Protein AF-U9USQ7-F1 (afdb_monomer_lite)

Organism: Rhizophagus irregularis (strain DAOM 181602 / DAOM 197198 / MUCL 43194) (NCBI:txid747089)

Structure (mmCIF, N/CA/C/O backbone):
data_AF-U9USQ7-F1
#
_entry.id   AF-U9USQ7-F1
#
loop_
_atom_site.group_PDB
_atom_site.id
_atom_site.type_symbol
_atom_site.label_atom_id
_atom_site.label_alt_id
_atom_site.label_comp_id
_atom_site.label_asym_id
_atom_site.label_entity_id
_atom_site.label_seq_id
_atom_site.pdbx_PDB_ins_code
_atom_site.Cartn_x
_atom_site.Cartn_y
_atom_site.Cartn_z
_atom_site.occupancy
_atom_site.B_iso_or_equiv
_atom_site.auth_seq_id
_atom_site.auth_comp_id
_atom_site.auth_asym_id
_atom_site.auth_atom_id
_atom_site.pdbx_PDB_model_num
ATOM 1 N N . MET A 1 1 ? -4.988 -20.020 -45.593 1.00 38.03 1 MET A N 1
ATOM 2 C CA . MET A 1 1 ? -3.741 -19.893 -44.819 1.00 38.03 1 MET A CA 1
ATOM 3 C C . MET A 1 1 ? -4.113 -19.041 -43.625 1.00 38.03 1 MET A C 1
ATOM 5 O O . MET A 1 1 ? -4.490 -17.898 -43.823 1.00 38.03 1 MET A O 1
ATOM 9 N N . PHE A 1 2 ? -4.270 -19.670 -42.462 1.00 40.41 2 PHE A N 1
ATOM 10 C CA . PHE A 1 2 ? -4.695 -18.987 -41.243 1.00 40.41 2 PHE A CA 1
ATOM 11 C C . PHE A 1 2 ? -3.454 -18.355 -40.627 1.00 40.41 2 PHE A C 1
ATOM 13 O O . PHE A 1 2 ? -2.561 -19.087 -40.206 1.00 40.41 2 PHE A O 1
ATOM 20 N N . ASP A 1 3 ? -3.396 -17.029 -40.599 1.00 46.75 3 ASP A N 1
ATOM 21 C CA . ASP A 1 3 ? -2.376 -16.321 -39.836 1.00 46.75 3 ASP A CA 1
ATOM 22 C C . ASP A 1 3 ? -2.733 -16.470 -38.356 1.00 46.75 3 ASP A C 1
ATOM 24 O O . ASP A 1 3 ? -3.611 -15.795 -37.815 1.00 46.75 3 ASP A O 1
ATOM 28 N N . SER A 1 4 ? -2.110 -17.463 -37.723 1.00 52.28 4 SER A N 1
ATOM 29 C CA . SER A 1 4 ? -2.214 -17.699 -36.295 1.00 52.28 4 SER A CA 1
ATOM 30 C C . SER A 1 4 ? -1.553 -16.544 -35.552 1.00 52.28 4 SER A C 1
ATOM 32 O O . SER A 1 4 ? -0.343 -16.347 -35.646 1.00 52.28 4 SER A O 1
ATOM 34 N N . TYR A 1 5 ? -2.377 -15.804 -34.818 1.00 51.91 5 TYR A N 1
ATOM 35 C CA . TYR A 1 5 ? -2.068 -15.125 -33.565 1.00 51.91 5 TYR A CA 1
ATOM 36 C C . TYR A 1 5 ? -0.650 -15.371 -33.023 1.00 51.91 5 TYR A C 1
ATOM 38 O O . TYR A 1 5 ? -0.403 -16.367 -32.351 1.00 51.91 5 TYR A O 1
ATOM 46 N N . ASN A 1 6 ? 0.236 -14.396 -33.214 1.00 50.78 6 ASN A N 1
ATOM 47 C CA . ASN A 1 6 ? 1.310 -14.135 -32.262 1.00 50.78 6 ASN A CA 1
ATOM 48 C C . ASN A 1 6 ? 0.847 -12.983 -31.367 1.00 50.78 6 ASN A C 1
ATOM 50 O O . ASN A 1 6 ? 1.257 -11.838 -31.533 1.00 50.78 6 ASN A O 1
ATOM 54 N N . ILE A 1 7 ? -0.071 -13.283 -30.444 1.00 53.72 7 ILE A N 1
ATOM 55 C CA . ILE A 1 7 ? -0.173 -12.486 -29.221 1.00 53.72 7 ILE A CA 1
ATOM 56 C C . ILE A 1 7 ? 0.970 -13.004 -28.357 1.00 53.72 7 ILE A C 1
ATOM 58 O O . ILE A 1 7 ? 0.847 -14.046 -27.717 1.00 53.72 7 ILE A O 1
ATOM 62 N N . GLU A 1 8 ? 2.111 -12.322 -28.397 1.00 51.53 8 GLU A N 1
ATOM 63 C CA . GLU A 1 8 ? 3.096 -12.465 -27.333 1.00 51.53 8 GLU A CA 1
ATOM 64 C C . GLU A 1 8 ? 2.404 -12.026 -26.038 1.00 51.53 8 GLU A C 1
ATOM 66 O O . GLU A 1 8 ? 2.202 -10.836 -25.791 1.00 51.53 8 GLU A O 1
ATOM 71 N N . HIS A 1 9 ? 1.971 -12.993 -25.228 1.00 49.53 9 HIS A N 1
ATOM 72 C CA . HIS A 1 9 ? 1.597 -12.722 -23.851 1.00 49.53 9 HIS A CA 1
ATOM 73 C C . HIS A 1 9 ? 2.846 -12.209 -23.135 1.00 49.53 9 HIS A C 1
ATOM 75 O O . HIS A 1 9 ? 3.754 -12.959 -22.776 1.00 49.53 9 HIS A O 1
ATOM 81 N N . ASN A 1 10 ? 2.908 -10.890 -22.976 1.00 53.28 10 ASN A N 1
ATOM 82 C CA . ASN A 1 10 ? 3.881 -10.213 -22.139 1.00 53.28 10 ASN A CA 1
ATOM 83 C C . ASN A 1 10 ? 3.530 -10.466 -20.660 1.00 53.28 10 ASN A C 1
ATOM 85 O O . ASN A 1 10 ? 3.182 -9.547 -19.927 1.00 53.28 10 ASN A O 1
ATOM 89 N N . ASP A 1 11 ? 3.619 -11.726 -20.224 1.00 54.66 11 ASP A N 1
ATOM 90 C CA . ASP A 1 11 ? 3.314 -12.214 -18.865 1.00 54.66 11 ASP A CA 1
ATOM 91 C C . ASP A 1 11 ? 4.300 -11.698 -17.792 1.00 54.66 11 ASP A C 1
ATOM 93 O O . ASP A 1 11 ? 4.371 -12.223 -16.682 1.00 54.66 11 ASP A O 1
ATOM 97 N N . ARG A 1 12 ? 5.129 -10.696 -18.109 1.00 62.50 12 ARG A N 1
ATOM 98 C CA . ARG A 1 12 ? 6.263 -10.278 -17.270 1.00 62.50 12 ARG A CA 1
ATOM 99 C C . ARG A 1 12 ? 6.031 -9.000 -16.476 1.00 62.50 12 ARG A C 1
ATOM 101 O O . ARG A 1 12 ? 6.856 -8.686 -15.621 1.00 62.50 12 ARG A O 1
ATOM 108 N N . VAL A 1 13 ? 4.951 -8.267 -16.737 1.00 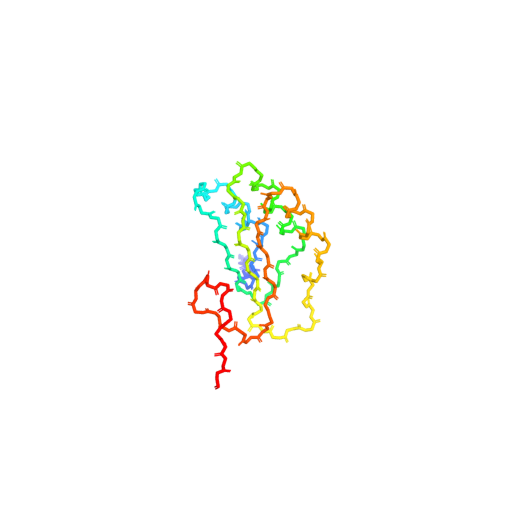73.06 13 VAL A N 1
ATOM 109 C CA . VAL A 1 13 ? 4.683 -6.987 -16.071 1.00 73.06 13 VAL A CA 1
ATOM 110 C C . VAL A 1 13 ? 3.390 -7.092 -15.275 1.00 73.06 13 VAL A C 1
ATOM 112 O O . VAL A 1 13 ? 2.328 -7.347 -15.833 1.00 73.06 13 VAL A O 1
ATOM 115 N N . ILE A 1 14 ? 3.492 -6.905 -13.958 1.00 84.88 14 ILE A N 1
ATOM 116 C CA . ILE A 1 14 ? 2.332 -6.840 -13.067 1.00 84.88 14 ILE A CA 1
ATOM 117 C C . ILE A 1 14 ? 1.523 -5.587 -13.415 1.00 84.88 14 ILE A C 1
ATOM 119 O O . ILE A 1 14 ? 2.058 -4.476 -13.400 1.00 84.88 14 ILE A O 1
ATOM 123 N N . ASP A 1 15 ? 0.230 -5.765 -13.679 1.00 91.62 15 ASP A N 1
ATOM 124 C CA . ASP A 1 15 ? -0.725 -4.661 -13.712 1.00 91.62 15 ASP A CA 1
ATOM 125 C C . ASP A 1 15 ? -1.066 -4.248 -12.273 1.00 91.62 15 ASP A C 1
ATOM 127 O O . ASP A 1 15 ? -1.904 -4.851 -11.594 1.00 91.62 15 ASP A O 1
ATOM 131 N N . TRP A 1 16 ? -0.347 -3.236 -11.788 1.00 91.88 16 TRP A N 1
ATOM 132 C CA . TRP A 1 16 ? -0.506 -2.712 -10.435 1.00 91.88 16 TRP A CA 1
ATOM 133 C C . TRP A 1 16 ? -1.872 -2.072 -10.199 1.00 91.88 16 TRP A C 1
ATOM 135 O O . TRP A 1 16 ? -2.404 -2.208 -9.098 1.00 91.88 16 TRP A O 1
ATOM 145 N N . ASP A 1 17 ? -2.453 -1.416 -11.205 1.00 94.12 17 ASP A N 1
ATOM 146 C CA . ASP A 1 17 ? -3.767 -0.781 -11.072 1.00 94.12 17 ASP A CA 1
ATOM 147 C C . ASP A 1 17 ? -4.828 -1.862 -10.856 1.00 94.12 17 ASP A C 1
ATOM 149 O O . ASP A 1 17 ? -5.596 -1.804 -9.891 1.00 94.12 17 ASP A O 1
ATOM 153 N N . HIS A 1 18 ? -4.799 -2.913 -11.683 1.00 95.38 18 HIS A N 1
ATOM 154 C CA . HIS A 1 18 ? -5.717 -4.037 -11.542 1.00 95.38 18 HIS A CA 1
ATOM 155 C C . HIS A 1 18 ? -5.555 -4.761 -10.198 1.00 95.38 18 HIS A C 1
ATOM 157 O O . HIS A 1 18 ? -6.549 -5.023 -9.513 1.00 95.38 18 HIS A O 1
ATOM 163 N N . LEU A 1 19 ? -4.316 -5.048 -9.781 1.00 94.94 19 LEU A N 1
ATOM 164 C CA . LEU A 1 19 ? -4.043 -5.686 -8.491 1.00 94.94 19 LEU A CA 1
ATOM 165 C C . LEU A 1 19 ? -4.610 -4.861 -7.330 1.00 94.94 19 LEU A C 1
ATOM 167 O O . LEU A 1 19 ? -5.299 -5.400 -6.463 1.00 94.94 19 LEU A O 1
ATOM 171 N N . PHE A 1 20 ? -4.339 -3.557 -7.305 1.00 95.44 20 PHE A N 1
ATOM 172 C CA . PHE A 1 20 ? -4.786 -2.690 -6.222 1.00 95.44 20 PHE A CA 1
ATOM 173 C C . PHE A 1 20 ? -6.299 -2.489 -6.198 1.00 95.44 20 PHE A C 1
ATOM 175 O O . PHE A 1 20 ? -6.882 -2.455 -5.113 1.00 95.44 20 PHE A O 1
ATOM 182 N N . GLU A 1 21 ? -6.956 -2.424 -7.356 1.00 96.31 21 GLU A N 1
ATOM 183 C CA . GLU A 1 21 ? -8.416 -2.422 -7.410 1.00 96.31 21 GLU A CA 1
ATOM 184 C C . GLU A 1 21 ? -9.016 -3.694 -6.812 1.00 96.31 21 GLU A C 1
ATOM 186 O O . GLU A 1 21 ? -9.955 -3.618 -6.013 1.00 96.31 21 GLU A O 1
ATOM 191 N N . VAL A 1 22 ? -8.484 -4.860 -7.188 1.00 96.44 22 VAL A N 1
ATOM 192 C CA . VAL A 1 22 ? -8.950 -6.149 -6.665 1.00 96.44 22 VAL A CA 1
ATOM 193 C C . VAL A 1 22 ? -8.713 -6.219 -5.160 1.00 96.44 22 VAL A C 1
ATOM 195 O O . VAL A 1 22 ? -9.628 -6.570 -4.419 1.00 96.44 22 VAL A O 1
ATOM 198 N N . LEU A 1 23 ? -7.535 -5.816 -4.676 1.00 95.88 23 LEU A N 1
ATOM 199 C CA . LEU A 1 23 ? -7.254 -5.784 -3.242 1.00 95.88 23 LEU A CA 1
ATOM 200 C C . LEU A 1 23 ? -8.222 -4.857 -2.501 1.00 95.88 23 LEU A C 1
ATOM 202 O O . LEU A 1 23 ? -8.803 -5.284 -1.505 1.00 95.88 23 LEU A O 1
ATOM 206 N N . ALA A 1 24 ? -8.456 -3.635 -2.980 1.00 95.06 24 ALA A N 1
ATOM 207 C CA . ALA A 1 24 ? -9.370 -2.701 -2.324 1.00 95.06 24 ALA A CA 1
ATOM 208 C C . ALA A 1 24 ? -10.819 -3.212 -2.274 1.00 95.06 24 ALA A C 1
ATOM 210 O O . ALA A 1 24 ? -11.489 -3.081 -1.248 1.00 95.06 24 ALA A O 1
ATOM 211 N N . LYS A 1 25 ? -11.294 -3.838 -3.358 1.00 95.38 25 LYS A N 1
ATOM 212 C CA . LYS A 1 25 ? -12.674 -4.335 -3.472 1.00 95.38 25 LYS A CA 1
ATOM 213 C C . LYS A 1 25 ? -12.896 -5.649 -2.723 1.00 95.38 25 LYS A C 1
ATOM 215 O O . LYS A 1 25 ? -13.940 -5.829 -2.102 1.00 95.38 25 LYS A O 1
ATOM 220 N N . SER A 1 26 ? -11.940 -6.571 -2.796 1.00 96.06 26 SER A N 1
ATOM 221 C CA . SER A 1 26 ? -12.129 -7.963 -2.371 1.00 96.06 26 SER A CA 1
ATOM 222 C C . SER A 1 26 ? -11.517 -8.288 -1.012 1.00 96.06 26 SER A C 1
ATOM 224 O O . SER A 1 26 ? -11.884 -9.300 -0.416 1.00 96.06 26 SER A O 1
ATOM 226 N N . SER A 1 27 ? -10.611 -7.458 -0.490 1.00 96.00 27 SER A N 1
ATOM 227 C CA . SER A 1 27 ? -10.011 -7.717 0.822 1.00 96.00 27 SER A CA 1
ATOM 228 C C . SER A 1 27 ? -11.017 -7.491 1.951 1.00 96.00 27 SER A C 1
ATOM 230 O O . SER A 1 27 ? -11.760 -6.500 1.914 1.00 96.00 27 SER A O 1
ATOM 232 N N . PRO A 1 28 ? -11.014 -8.334 2.998 1.00 95.19 28 PRO A N 1
ATOM 233 C CA . PRO A 1 28 ? -11.824 -8.097 4.184 1.00 95.19 28 PRO A CA 1
ATOM 234 C C . PRO A 1 28 ? -11.342 -6.843 4.922 1.00 95.19 28 PRO A C 1
ATOM 236 O O . PRO A 1 28 ? -10.162 -6.499 4.871 1.00 95.19 28 PRO A O 1
ATOM 239 N N . ASN A 1 29 ? -12.234 -6.186 5.669 1.00 89.31 29 ASN A N 1
ATOM 240 C CA . ASN A 1 29 ? -11.889 -4.963 6.406 1.00 89.31 29 ASN A CA 1
ATOM 241 C C . ASN A 1 29 ? -10.754 -5.177 7.425 1.00 89.31 29 ASN A C 1
ATOM 243 O O . ASN A 1 29 ? -10.035 -4.235 7.735 1.00 89.31 29 ASN A O 1
ATOM 247 N N . CYS A 1 30 ? -10.575 -6.403 7.929 1.00 92.19 30 CYS A N 1
ATOM 248 C CA . CYS A 1 30 ? -9.510 -6.755 8.868 1.00 92.19 30 CYS A CA 1
ATOM 249 C C . CYS A 1 30 ? -8.134 -6.989 8.217 1.00 92.19 30 CYS A C 1
ATOM 251 O O . CYS A 1 30 ? -7.162 -7.187 8.943 1.00 92.19 30 CYS A O 1
ATOM 253 N N . LEU A 1 31 ? -8.018 -6.978 6.883 1.00 94.81 31 LEU A N 1
ATOM 254 C CA . LEU A 1 31 ? -6.727 -7.071 6.203 1.00 94.81 31 LEU A CA 1
ATOM 255 C C . LEU A 1 31 ? -6.155 -5.669 6.000 1.00 94.81 31 LEU A C 1
ATOM 257 O O . LEU A 1 31 ? -6.509 -5.009 5.039 1.00 94.81 31 LEU A O 1
ATOM 261 N N . PHE A 1 32 ? -5.263 -5.218 6.876 1.00 94.12 32 PHE A N 1
ATOM 262 C CA . PHE A 1 32 ? -4.695 -3.860 6.818 1.00 94.12 32 PHE A CA 1
ATOM 263 C C . PHE A 1 32 ? -3.164 -3.833 6.694 1.00 94.12 32 PHE A C 1
ATOM 265 O O . PHE A 1 32 ? -2.557 -2.768 6.668 1.00 94.12 32 PHE A O 1
ATOM 272 N N . LYS A 1 33 ? -2.521 -5.001 6.613 1.00 93.12 33 LYS A N 1
ATOM 273 C CA . LYS A 1 33 ? -1.064 -5.145 6.533 1.00 93.12 33 LYS A CA 1
ATOM 274 C C . LYS A 1 33 ? -0.668 -5.606 5.139 1.00 93.12 33 LYS A C 1
ATOM 276 O O . LYS A 1 33 ? -1.038 -6.705 4.733 1.00 93.12 33 LYS A O 1
ATOM 281 N N . PHE A 1 34 ? 0.094 -4.781 4.429 1.00 92.06 34 PHE A N 1
ATOM 282 C CA . PHE A 1 34 ? 0.503 -5.049 3.055 1.00 92.06 34 PHE A CA 1
ATOM 283 C C . PHE A 1 34 ? 2.009 -4.908 2.894 1.00 92.06 34 PHE A C 1
ATOM 285 O O . PHE A 1 34 ? 2.612 -3.923 3.320 1.00 92.06 34 PHE A O 1
ATOM 292 N N . LYS A 1 35 ? 2.605 -5.901 2.237 1.00 88.69 35 LYS A N 1
ATOM 293 C CA . LYS A 1 35 ? 4.019 -5.916 1.891 1.00 88.69 35 LYS A CA 1
ATOM 294 C C . LYS A 1 35 ? 4.168 -6.312 0.433 1.00 88.69 35 LYS A C 1
ATOM 296 O O . LYS A 1 35 ? 3.750 -7.402 0.048 1.00 88.69 35 LYS A O 1
ATOM 301 N N . PHE A 1 36 ? 4.753 -5.426 -0.364 1.00 87.50 36 PHE A N 1
ATOM 302 C CA . PHE A 1 36 ? 4.944 -5.648 -1.792 1.00 87.50 36 PHE A CA 1
ATOM 303 C C . PHE A 1 36 ? 6.424 -5.740 -2.126 1.00 87.50 36 PHE A C 1
ATOM 305 O O . PHE A 1 36 ? 7.180 -4.786 -1.940 1.00 87.50 36 PHE A O 1
ATOM 312 N N . TYR A 1 37 ? 6.800 -6.897 -2.660 1.00 84.25 37 TYR A N 1
ATOM 313 C CA . TYR A 1 37 ? 8.083 -7.126 -3.302 1.00 84.25 37 TYR A CA 1
ATOM 314 C C . TYR A 1 37 ? 7.911 -7.023 -4.805 1.00 84.25 37 TYR A C 1
ATOM 316 O O . TYR A 1 37 ? 6.968 -7.597 -5.352 1.00 84.25 37 TYR A O 1
ATOM 324 N N . PHE A 1 38 ? 8.809 -6.314 -5.478 1.00 81.62 38 PHE A N 1
ATOM 325 C CA . PHE A 1 38 ? 8.656 -6.105 -6.909 1.00 81.62 38 PHE A CA 1
ATOM 326 C C . PHE A 1 38 ? 9.973 -5.941 -7.656 1.00 81.62 38 PHE A C 1
ATOM 328 O O . PHE A 1 38 ? 10.955 -5.413 -7.136 1.00 81.62 38 PHE A O 1
ATOM 335 N N . ASN A 1 39 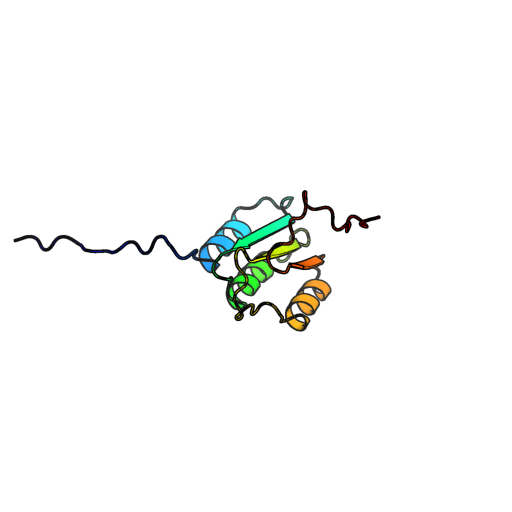? 9.949 -6.383 -8.913 1.00 79.50 39 ASN A N 1
ATOM 336 C CA . ASN A 1 39 ? 10.992 -6.088 -9.892 1.00 79.50 39 ASN A CA 1
ATOM 337 C C . ASN A 1 39 ? 10.767 -4.695 -10.490 1.00 79.50 39 ASN A C 1
ATOM 339 O O . ASN A 1 39 ? 11.664 -3.859 -10.460 1.00 79.50 39 ASN A O 1
ATOM 343 N N . GLU A 1 40 ? 9.545 -4.451 -10.969 1.00 81.00 40 GLU A N 1
ATOM 344 C CA . GLU A 1 40 ? 9.096 -3.170 -11.513 1.00 81.00 40 GLU A CA 1
ATOM 345 C C . GLU A 1 40 ? 8.155 -2.490 -10.520 1.00 81.00 40 GLU A C 1
ATOM 347 O O . GLU A 1 40 ? 7.140 -3.066 -10.117 1.00 8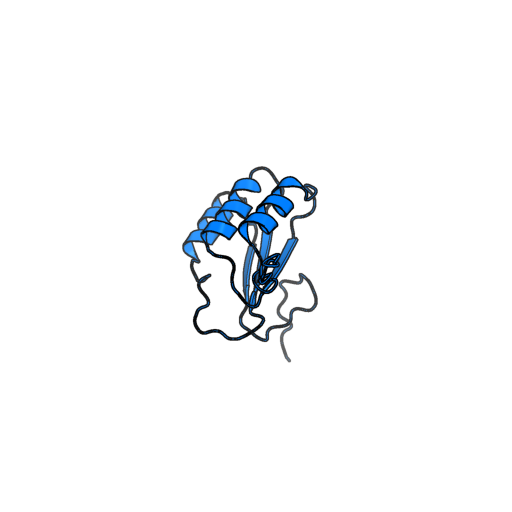1.00 40 GLU A O 1
ATOM 352 N N . SER A 1 41 ? 8.508 -1.268 -10.117 1.00 81.94 41 SER A N 1
ATOM 353 C CA . SER A 1 41 ? 7.755 -0.519 -9.109 1.00 81.94 41 SER A CA 1
ATOM 354 C C . SER A 1 41 ? 6.342 -0.198 -9.584 1.00 81.94 41 SER A C 1
ATOM 356 O O . SER A 1 41 ? 6.172 0.202 -10.741 1.00 81.94 41 SER A O 1
ATOM 358 N N . PRO A 1 42 ? 5.332 -0.250 -8.694 1.00 86.06 42 PRO A N 1
ATOM 359 C CA . PRO A 1 42 ? 4.081 0.441 -8.960 1.00 86.06 42 PRO A CA 1
ATOM 360 C C . PRO A 1 42 ? 4.354 1.922 -9.219 1.00 86.06 42 PRO A C 1
ATOM 362 O O . PRO A 1 42 ? 5.253 2.528 -8.620 1.00 86.06 42 PRO A O 1
ATOM 365 N N . LYS A 1 43 ? 3.553 2.513 -10.106 1.00 86.50 43 LYS A N 1
ATOM 366 C CA . LYS A 1 43 ? 3.534 3.963 -10.291 1.00 86.50 43 LYS A CA 1
ATOM 367 C C . LYS A 1 43 ? 2.888 4.615 -9.070 1.00 86.50 43 LYS A C 1
ATOM 369 O O . LYS A 1 43 ? 2.059 4.011 -8.390 1.00 86.50 43 LYS A O 1
ATOM 374 N N . LEU A 1 44 ? 3.223 5.882 -8.833 1.00 86.06 44 LEU A N 1
ATOM 375 C CA . LEU A 1 44 ? 2.608 6.672 -7.764 1.00 86.06 44 LEU A CA 1
ATOM 376 C C . LEU A 1 44 ? 1.074 6.708 -7.887 1.00 86.06 44 LEU A C 1
ATOM 378 O O . LEU A 1 44 ? 0.377 6.589 -6.883 1.00 86.06 44 LEU A O 1
ATOM 382 N N . ASP A 1 45 ? 0.556 6.825 -9.111 1.00 89.19 45 ASP A N 1
ATOM 383 C CA . ASP A 1 45 ? -0.887 6.866 -9.368 1.00 89.19 45 ASP A CA 1
ATOM 384 C C . ASP A 1 45 ? -1.584 5.540 -9.024 1.00 89.19 45 ASP A C 1
ATOM 386 O O . ASP A 1 45 ? -2.683 5.558 -8.473 1.00 89.19 45 ASP A O 1
ATOM 390 N N . SER A 1 46 ? -0.915 4.402 -9.232 1.00 91.12 46 SER A N 1
ATOM 391 C CA . SER A 1 46 ? -1.414 3.083 -8.823 1.00 91.12 46 SER A CA 1
ATOM 392 C C . SER A 1 46 ? -1.555 2.990 -7.302 1.00 91.12 46 SER A C 1
ATOM 394 O O . SER A 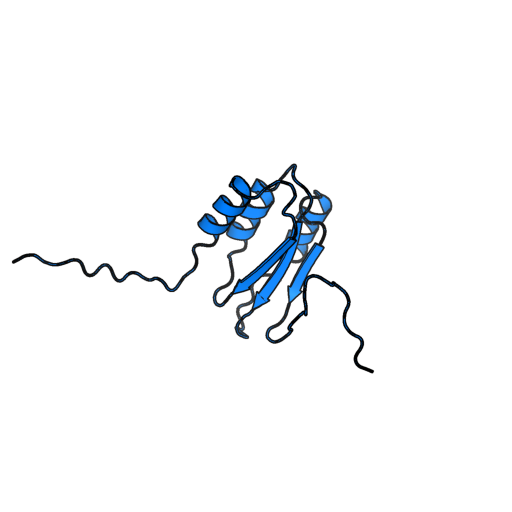1 46 ? -2.570 2.527 -6.784 1.00 91.12 46 SER A O 1
ATOM 396 N N . ILE A 1 47 ? -0.563 3.492 -6.558 1.00 91.06 47 ILE A N 1
ATOM 397 C CA . ILE A 1 47 ? -0.632 3.537 -5.089 1.00 91.06 47 ILE A CA 1
ATOM 398 C C . ILE A 1 47 ? -1.734 4.500 -4.631 1.00 91.06 47 ILE A C 1
ATOM 400 O O . ILE A 1 47 ? -2.476 4.172 -3.709 1.00 91.06 47 ILE A O 1
ATOM 404 N N . LYS A 1 48 ? -1.899 5.659 -5.284 1.00 92.06 48 LYS A N 1
ATOM 405 C CA . LYS A 1 48 ? -3.033 6.563 -5.017 1.00 92.06 48 LYS A CA 1
ATOM 406 C C . LYS A 1 48 ? -4.366 5.858 -5.161 1.00 92.06 48 LYS A C 1
ATOM 408 O O . LYS A 1 48 ? -5.182 5.930 -4.248 1.00 92.06 48 LYS A O 1
ATOM 413 N N . LEU A 1 49 ? -4.559 5.165 -6.281 1.00 93.94 49 LEU A N 1
ATOM 414 C CA . LEU A 1 49 ? -5.777 4.419 -6.560 1.00 93.94 49 LEU A CA 1
ATOM 415 C C . LEU A 1 49 ? -6.068 3.417 -5.439 1.00 93.94 49 LEU A C 1
ATOM 417 O O . LEU A 1 49 ? -7.203 3.328 -4.972 1.00 93.94 49 LEU A O 1
ATOM 421 N N . PHE A 1 50 ? -5.042 2.707 -4.965 1.00 95.25 50 PHE A N 1
ATOM 422 C CA . PHE A 1 50 ? -5.177 1.789 -3.840 1.00 95.25 50 PHE A CA 1
ATOM 423 C C . PHE A 1 50 ? -5.650 2.494 -2.563 1.00 95.25 50 PHE A C 1
ATOM 425 O O . PHE A 1 50 ? -6.667 2.110 -1.987 1.00 95.25 50 PHE A O 1
ATOM 432 N N . LEU A 1 51 ? -4.929 3.536 -2.136 1.00 94.75 51 LEU A N 1
ATOM 433 C CA . LEU A 1 51 ? -5.186 4.235 -0.876 1.00 94.75 51 LEU A CA 1
ATOM 434 C C . LEU A 1 51 ? -6.523 4.988 -0.896 1.00 94.75 51 LEU A C 1
ATOM 436 O O . LEU A 1 51 ? -7.255 4.976 0.093 1.00 94.75 51 LEU A O 1
ATOM 440 N N . ASP A 1 52 ? -6.886 5.604 -2.022 1.00 95.56 52 ASP A N 1
ATOM 441 C CA . ASP A 1 52 ? -8.169 6.289 -2.179 1.00 95.56 52 ASP A CA 1
ATOM 442 C C . ASP A 1 52 ? -9.345 5.313 -2.086 1.00 95.56 52 ASP A C 1
ATOM 444 O O . ASP A 1 52 ? -10.339 5.616 -1.422 1.00 95.56 52 ASP A O 1
ATOM 448 N N . ASN A 1 53 ? -9.207 4.119 -2.668 1.00 95.88 53 ASN A N 1
ATOM 449 C CA . ASN A 1 53 ? -10.207 3.058 -2.557 1.00 95.88 53 ASN A CA 1
ATOM 450 C C . ASN A 1 53 ? -10.220 2.375 -1.178 1.00 95.88 53 ASN A C 1
ATOM 452 O O . ASN A 1 53 ? -11.146 1.622 -0.876 1.00 95.88 53 ASN A O 1
ATOM 456 N N . TRP A 1 54 ? -9.225 2.640 -0.329 1.00 96.12 54 TRP A N 1
ATOM 457 C CA . TRP A 1 54 ? -9.143 2.104 1.029 1.00 96.12 54 TRP A CA 1
ATOM 458 C C . TRP A 1 54 ? -9.770 3.016 2.099 1.00 96.12 54 TRP A C 1
ATOM 460 O O . TRP A 1 54 ? -9.829 2.661 3.278 1.00 96.12 54 TRP A O 1
ATOM 470 N N . LYS A 1 55 ? -10.268 4.1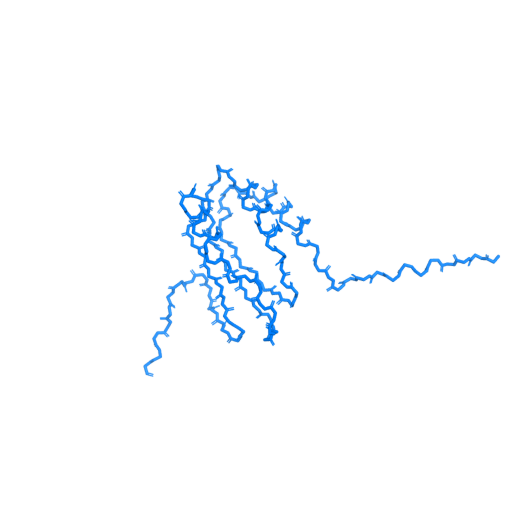96 1.712 1.00 93.50 55 LYS A N 1
ATOM 471 C CA . LYS A 1 55 ? -10.902 5.157 2.628 1.00 93.50 55 LYS A CA 1
ATOM 472 C C . LYS A 1 55 ? -12.069 4.532 3.399 1.00 93.50 55 LYS A C 1
ATOM 474 O O . LYS A 1 55 ? -12.890 3.803 2.850 1.00 93.50 55 LYS A O 1
ATOM 479 N N . GLY A 1 56 ? -12.150 4.851 4.692 1.00 92.25 56 GLY A N 1
ATOM 480 C CA . GLY A 1 56 ? -13.187 4.335 5.593 1.00 92.25 56 GLY A CA 1
ATOM 481 C C . GLY A 1 56 ? -12.944 2.912 6.111 1.00 92.25 56 GLY A C 1
ATOM 482 O O . GLY A 1 56 ? -13.808 2.367 6.797 1.00 92.25 56 GLY A O 1
ATOM 483 N N . ARG A 1 57 ? -11.788 2.308 5.806 1.00 94.56 57 ARG A N 1
ATOM 484 C CA . ARG A 1 57 ? -11.344 1.016 6.351 1.00 94.56 57 ARG A CA 1
ATOM 485 C C . ARG A 1 57 ? -10.306 1.207 7.459 1.00 94.56 57 ARG A C 1
ATOM 487 O O . ARG A 1 57 ? -9.928 2.329 7.786 1.00 94.56 57 ARG A O 1
ATOM 494 N N . HIS A 1 58 ? -9.842 0.096 8.032 1.00 95.50 58 HIS A N 1
ATOM 495 C CA . HIS A 1 58 ? -8.705 0.120 8.946 1.00 95.50 58 HIS A CA 1
ATOM 496 C C . HIS A 1 58 ? -7.465 0.710 8.248 1.00 95.50 58 HIS A C 1
ATOM 498 O O . HIS A 1 58 ? -7.183 0.302 7.112 1.00 95.50 58 HIS A O 1
ATOM 504 N N . PRO A 1 59 ? -6.744 1.639 8.907 1.00 95.50 59 PRO A N 1
ATOM 505 C CA . PRO A 1 59 ? -5.549 2.263 8.351 1.00 95.50 59 PRO A CA 1
ATOM 506 C C . PRO A 1 59 ? 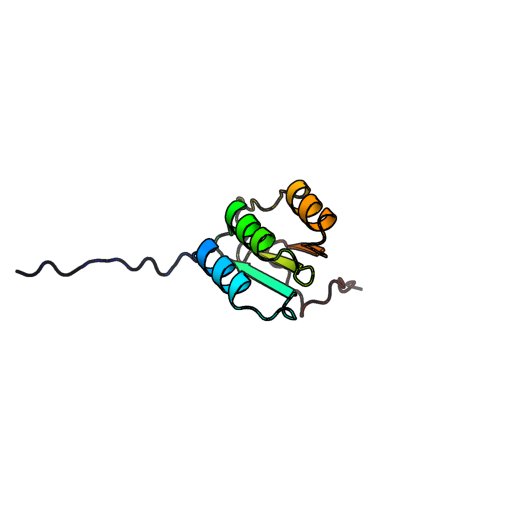-4.506 1.232 7.905 1.00 95.50 59 PRO A C 1
ATOM 508 O O . PRO A 1 59 ? -4.271 0.238 8.589 1.00 95.50 59 PRO A O 1
ATOM 511 N N . ILE A 1 60 ? -3.875 1.469 6.757 1.00 95.06 60 ILE A N 1
ATOM 512 C CA . ILE A 1 60 ? -2.908 0.548 6.160 1.00 95.06 60 ILE A CA 1
ATOM 513 C C . ILE A 1 60 ? -1.538 0.670 6.836 1.00 95.06 60 ILE A C 1
ATOM 515 O O . ILE A 1 60 ? -0.995 1.763 6.989 1.00 95.06 60 ILE A O 1
ATOM 519 N N . LEU A 1 61 ? -0.923 -0.477 7.111 1.00 92.62 61 LEU A N 1
ATOM 520 C CA . LEU A 1 61 ? 0.519 -0.617 7.290 1.00 92.62 61 LEU A CA 1
ATOM 521 C C . LEU A 1 61 ? 1.119 -1.105 5.968 1.00 92.62 61 LEU A C 1
ATOM 523 O O . LEU A 1 61 ? 0.895 -2.254 5.578 1.00 92.62 61 LEU A O 1
ATOM 527 N N . LEU A 1 62 ? 1.845 -0.228 5.270 1.00 90.50 62 LEU A N 1
ATOM 528 C CA . LEU A 1 62 ? 2.379 -0.498 3.935 1.00 90.50 62 LEU A CA 1
ATOM 529 C C . LEU A 1 62 ? 3.903 -0.598 3.961 1.00 90.50 62 LEU A C 1
ATOM 531 O O . LEU A 1 62 ? 4.588 0.325 4.393 1.00 90.50 62 LEU A O 1
ATOM 535 N N . GLN A 1 63 ? 4.436 -1.682 3.410 1.00 87.56 63 GLN A N 1
ATOM 536 C CA . GLN A 1 63 ? 5.863 -1.828 3.152 1.00 87.56 63 GLN A CA 1
ATOM 537 C C . GLN A 1 63 ? 6.100 -2.127 1.670 1.00 87.56 63 GLN A C 1
ATOM 539 O O . GLN A 1 63 ? 5.417 -2.960 1.069 1.00 87.56 63 GLN A O 1
ATOM 544 N N . THR A 1 64 ? 7.075 -1.444 1.077 1.00 84.94 64 THR A N 1
ATOM 545 C CA . THR A 1 64 ? 7.490 -1.650 -0.317 1.00 84.94 64 THR A CA 1
ATOM 546 C C . THR A 1 64 ? 8.969 -1.991 -0.368 1.00 84.94 64 THR A C 1
ATOM 548 O O . THR A 1 64 ? 9.779 -1.374 0.326 1.00 84.94 64 THR A O 1
ATOM 551 N N . THR A 1 65 ? 9.324 -3.022 -1.137 1.00 81.69 65 THR A N 1
ATOM 552 C CA . THR A 1 65 ? 10.696 -3.531 -1.183 1.00 81.69 65 THR A CA 1
ATOM 553 C C . THR A 1 65 ? 11.111 -3.925 -2.603 1.00 81.69 65 THR A C 1
ATOM 555 O O . THR A 1 65 ? 10.558 -4.868 -3.173 1.00 81.69 65 THR A O 1
ATOM 558 N N . PRO A 1 66 ? 12.135 -3.264 -3.161 1.00 79.88 66 PRO A N 1
ATOM 559 C CA . PRO A 1 66 ? 12.931 -3.759 -4.269 1.00 79.88 66 PRO A CA 1
ATOM 560 C C . PRO A 1 66 ? 13.313 -5.233 -4.214 1.00 79.88 66 PRO A C 1
ATOM 562 O O . PRO A 1 66 ? 13.971 -5.670 -3.270 1.00 79.88 66 PRO A O 1
ATOM 565 N N . LEU A 1 67 ? 13.062 -5.965 -5.297 1.00 77.62 67 LEU A N 1
ATOM 566 C CA . LEU A 1 67 ? 13.750 -7.235 -5.548 1.00 77.62 67 LEU A CA 1
ATOM 567 C C . LEU A 1 67 ? 15.132 -7.045 -6.174 1.00 77.62 67 LEU A C 1
ATOM 569 O O . LEU A 1 67 ? 15.962 -7.935 -6.050 1.00 77.62 67 LEU A O 1
ATOM 573 N N . TYR A 1 68 ? 15.408 -5.895 -6.793 1.00 72.38 68 TYR A N 1
ATOM 574 C CA . TYR A 1 68 ? 16.727 -5.546 -7.326 1.00 72.38 68 TYR A CA 1
ATOM 575 C C . TYR A 1 68 ? 17.034 -4.067 -7.091 1.00 72.38 68 TYR A C 1
ATOM 577 O O . TYR A 1 68 ? 16.135 -3.223 -7.115 1.00 72.38 68 TYR A O 1
ATOM 585 N N . CYS A 1 69 ? 18.314 -3.739 -6.898 1.00 60.41 69 CYS A N 1
ATOM 586 C CA . CYS A 1 69 ? 18.787 -2.360 -6.797 1.00 60.41 69 CYS A CA 1
ATOM 587 C C . CYS A 1 69 ? 18.744 -1.694 -8.184 1.00 60.41 69 CYS A C 1
ATOM 589 O O . CYS A 1 69 ? 19.715 -1.745 -8.934 1.00 60.41 69 CYS A O 1
ATOM 591 N N . SER A 1 70 ? 17.602 -1.117 -8.560 1.00 58.16 70 SER A N 1
ATOM 592 C CA . SER A 1 70 ? 17.500 -0.246 -9.733 1.00 58.16 70 SER A CA 1
ATOM 593 C C . SER A 1 70 ? 17.646 1.211 -9.293 1.00 58.16 70 SER A C 1
ATOM 595 O O . SER A 1 70 ? 17.121 1.626 -8.267 1.00 58.16 70 SER A O 1
ATOM 597 N N . SER A 1 71 ? 18.366 2.029 -10.054 1.00 52.78 71 SER A N 1
ATOM 598 C CA . SER A 1 71 ? 18.563 3.455 -9.752 1.00 52.78 71 SER A CA 1
ATOM 599 C C . SER A 1 71 ? 17.287 4.305 -9.884 1.00 52.78 71 SER A C 1
ATOM 601 O O . SER A 1 71 ? 17.330 5.506 -9.637 1.00 52.78 71 SER A O 1
ATOM 603 N N . ASN A 1 72 ? 16.159 3.697 -10.269 1.00 52.81 72 ASN A N 1
ATOM 604 C CA . ASN A 1 72 ? 14.908 4.373 -10.618 1.00 52.81 72 ASN A CA 1
ATOM 605 C C . ASN A 1 72 ? 13.823 4.191 -9.537 1.00 52.81 72 ASN A C 1
ATOM 607 O O . ASN A 1 72 ? 12.632 4.222 -9.843 1.00 52.81 72 ASN A O 1
ATOM 611 N N . TYR A 1 73 ? 14.216 3.985 -8.272 1.00 56.62 73 TYR A N 1
ATOM 612 C CA . TYR A 1 73 ? 13.285 3.923 -7.139 1.00 56.62 73 TYR A CA 1
ATOM 613 C C . TYR A 1 73 ? 12.554 5.258 -6.948 1.00 56.62 73 TYR A C 1
ATOM 615 O O . TYR A 1 73 ? 13.027 6.171 -6.275 1.00 56.62 73 TYR A O 1
ATOM 623 N N . CYS A 1 74 ? 11.366 5.358 -7.541 1.00 52.91 74 CYS A N 1
ATOM 624 C CA . CYS A 1 74 ? 10.523 6.553 -7.557 1.00 52.91 74 CYS A CA 1
ATOM 625 C C . CYS A 1 74 ? 9.381 6.510 -6.525 1.00 52.91 74 CYS A C 1
ATOM 627 O O . CYS A 1 74 ? 8.290 7.009 -6.789 1.00 52.91 74 CYS A O 1
ATOM 629 N N . LEU A 1 75 ? 9.623 5.964 -5.330 1.00 57.84 75 LEU A N 1
ATOM 630 C CA . LEU A 1 75 ? 8.711 6.112 -4.182 1.00 57.84 75 LEU A CA 1
ATOM 631 C C . LEU A 1 75 ? 9.292 7.004 -3.076 1.00 57.84 75 LEU A C 1
ATOM 633 O O . LEU A 1 75 ? 8.909 6.904 -1.915 1.00 57.84 75 LEU A O 1
ATOM 637 N N . ASN A 1 76 ? 10.185 7.927 -3.442 1.00 58.47 76 ASN A N 1
ATOM 638 C CA . ASN A 1 76 ? 10.719 8.961 -2.546 1.00 58.47 76 ASN A CA 1
ATOM 639 C C . ASN A 1 76 ? 9.762 10.154 -2.354 1.00 58.47 76 ASN A C 1
ATOM 641 O O . ASN A 1 76 ? 10.190 11.232 -1.951 1.00 58.47 76 ASN A O 1
ATOM 645 N N . ASN A 1 77 ? 8.466 9.990 -2.627 1.00 63.56 77 ASN A N 1
ATOM 646 C CA . ASN A 1 77 ? 7.471 11.029 -2.367 1.00 63.56 77 ASN A CA 1
ATOM 647 C C . ASN A 1 77 ? 7.000 10.941 -0.910 1.00 63.56 77 ASN A C 1
ATOM 649 O O . ASN A 1 77 ? 5.862 10.565 -0.636 1.00 63.56 77 ASN A O 1
ATOM 653 N N . ILE A 1 78 ? 7.901 11.263 0.022 1.00 67.38 78 ILE A N 1
ATOM 654 C CA . ILE A 1 78 ? 7.619 11.304 1.465 1.00 67.38 78 ILE A CA 1
ATOM 655 C C . ILE A 1 78 ? 6.381 12.176 1.724 1.00 67.38 78 ILE A C 1
ATOM 657 O O . ILE A 1 78 ? 5.434 11.715 2.355 1.00 67.38 78 ILE A O 1
ATOM 661 N N . ASP A 1 79 ? 6.322 13.363 1.114 1.00 77.94 79 ASP A N 1
ATOM 662 C CA . ASP A 1 79 ? 5.210 14.315 1.257 1.00 77.94 79 ASP A CA 1
ATOM 663 C C . ASP A 1 79 ? 3.845 13.721 0.875 1.00 77.94 79 ASP A C 1
ATOM 665 O O . ASP A 1 79 ? 2.822 14.020 1.494 1.00 77.94 79 ASP A O 1
ATOM 669 N N . PHE A 1 80 ? 3.818 12.850 -0.138 1.00 85.38 80 PHE A N 1
ATOM 670 C CA . PHE A 1 80 ? 2.598 12.166 -0.554 1.00 85.38 80 PHE A CA 1
ATOM 671 C C . PHE A 1 80 ? 2.098 11.215 0.537 1.00 85.38 80 PHE A C 1
ATOM 673 O O . PHE A 1 80 ? 0.915 11.241 0.868 1.00 85.38 80 PHE A O 1
ATOM 680 N N . MET A 1 81 ? 2.984 10.411 1.125 1.00 88.56 81 MET A N 1
ATOM 681 C CA . MET A 1 81 ? 2.593 9.447 2.157 1.00 88.56 81 MET A CA 1
ATOM 682 C C . MET A 1 81 ? 2.205 10.134 3.465 1.00 88.56 81 MET A C 1
ATOM 684 O O . MET A 1 81 ? 1.259 9.695 4.118 1.00 88.56 81 MET A O 1
ATOM 688 N N . GLU A 1 82 ? 2.852 11.247 3.813 1.00 90.06 82 GLU A N 1
ATOM 689 C CA . GLU A 1 82 ? 2.479 12.043 4.988 1.00 90.06 82 GLU A CA 1
ATOM 690 C C . GLU A 1 82 ? 1.046 12.585 4.896 1.00 90.06 82 GLU A C 1
ATOM 692 O O . GLU A 1 82 ? 0.322 12.592 5.893 1.00 90.06 82 GLU A O 1
ATOM 697 N N . ARG A 1 83 ? 0.568 12.939 3.694 1.00 92.94 83 ARG A N 1
ATOM 698 C CA . ARG A 1 83 ? -0.840 13.311 3.495 1.00 92.94 83 ARG A CA 1
ATOM 699 C C . ARG A 1 83 ? -1.794 12.164 3.846 1.00 92.94 83 ARG A C 1
ATOM 701 O O . ARG A 1 83 ? -2.762 12.382 4.569 1.00 92.94 83 ARG A O 1
ATOM 708 N N . TYR A 1 84 ? -1.539 10.952 3.356 1.00 94.12 84 TYR A N 1
ATOM 709 C CA . TYR A 1 84 ? -2.411 9.800 3.634 1.00 94.12 84 TYR A CA 1
ATOM 710 C C . TYR A 1 84 ? -2.326 9.335 5.091 1.00 94.12 84 TYR A C 1
ATOM 712 O O . TYR A 1 84 ? -3.308 8.797 5.610 1.00 94.12 84 TYR A O 1
ATOM 720 N N . LYS A 1 85 ? -1.200 9.591 5.769 1.00 94.31 85 LYS A N 1
ATOM 721 C CA . LYS A 1 85 ? -1.092 9.444 7.225 1.00 94.31 85 LYS A CA 1
ATOM 722 C C . LYS A 1 85 ? -1.963 10.449 7.969 1.00 94.31 85 LYS A C 1
ATOM 724 O O . LYS A 1 85 ? -2.722 10.058 8.850 1.00 94.31 85 LYS A O 1
ATOM 729 N N . ALA A 1 86 ? -1.923 11.723 7.578 1.00 95.12 86 ALA A N 1
ATOM 730 C CA . ALA A 1 86 ? -2.765 12.762 8.171 1.00 95.12 86 ALA A CA 1
ATOM 731 C C . ALA A 1 86 ? -4.270 12.511 7.945 1.00 95.12 86 ALA A C 1
ATOM 733 O O . ALA A 1 86 ? -5.081 12.808 8.819 1.00 95.12 86 ALA A O 1
ATOM 734 N N . GLU A 1 87 ? -4.645 11.930 6.801 1.00 95.38 87 GLU A N 1
ATOM 735 C CA . GLU A 1 87 ? -6.022 11.501 6.504 1.00 95.38 87 GLU A CA 1
ATOM 736 C C . GLU A 1 87 ? -6.434 10.211 7.251 1.00 95.38 87 GLU A C 1
ATOM 738 O O . GLU A 1 87 ? -7.596 9.809 7.184 1.00 95.38 87 GLU A O 1
ATOM 743 N N . GLY A 1 88 ? -5.513 9.551 7.965 1.00 95.38 88 GLY A N 1
ATOM 744 C CA . GLY A 1 88 ? -5.775 8.310 8.701 1.00 95.38 88 GLY A CA 1
ATOM 745 C C . GLY A 1 88 ? -5.960 7.078 7.811 1.00 95.38 88 GLY A C 1
ATOM 746 O O . GLY A 1 88 ? -6.482 6.066 8.262 1.00 95.38 88 GLY A O 1
ATOM 747 N N . ILE A 1 89 ? -5.557 7.148 6.542 1.00 96.44 89 ILE A N 1
ATOM 748 C CA . ILE A 1 89 ? -5.671 6.037 5.583 1.00 96.44 89 ILE A CA 1
ATOM 749 C C . ILE A 1 89 ? -4.462 5.112 5.693 1.00 96.44 89 ILE A C 1
ATOM 751 O O . ILE A 1 89 ? -4.586 3.900 5.538 1.00 96.44 89 ILE A O 1
ATOM 755 N N . VAL A 1 90 ? -3.293 5.684 5.969 1.00 94.75 90 VAL A N 1
ATOM 756 C CA . VAL A 1 90 ? -2.043 4.960 6.200 1.00 94.75 90 VAL A CA 1
ATOM 757 C C . VAL A 1 90 ? -1.643 5.186 7.649 1.00 94.75 90 VAL A C 1
ATOM 759 O O . VAL A 1 90 ? -1.493 6.319 8.081 1.00 94.75 90 VAL A O 1
ATOM 762 N N . GLU A 1 91 ? -1.452 4.122 8.413 1.00 93.94 91 GLU A N 1
ATOM 763 C CA . GLU A 1 91 ? -0.875 4.224 9.754 1.00 93.94 91 GLU A CA 1
ATOM 764 C C . GLU A 1 91 ? 0.642 4.366 9.666 1.00 93.94 91 GLU A C 1
ATOM 766 O O . GLU A 1 91 ? 1.238 5.228 10.310 1.00 93.94 91 GLU A O 1
ATOM 771 N N . ASN A 1 92 ? 1.275 3.547 8.824 1.00 90.12 92 ASN A N 1
ATOM 772 C CA . ASN A 1 92 ? 2.714 3.596 8.639 1.00 90.12 92 ASN A CA 1
ATOM 773 C C . ASN A 1 92 ? 3.133 3.164 7.234 1.00 90.12 92 ASN A C 1
ATOM 775 O O . ASN A 1 92 ? 2.478 2.336 6.596 1.00 90.12 92 ASN A O 1
ATOM 779 N N . TYR A 1 93 ? 4.243 3.735 6.768 1.00 87.88 93 TYR A N 1
ATOM 780 C CA . TYR A 1 93 ? 4.828 3.423 5.475 1.00 87.88 93 TYR A CA 1
ATOM 781 C C . TYR A 1 93 ? 6.340 3.289 5.558 1.00 87.88 93 TYR A C 1
ATOM 783 O O . TYR A 1 93 ? 7.027 4.208 6.003 1.00 87.88 93 TYR A O 1
ATOM 791 N N . GLU A 1 94 ? 6.833 2.167 5.049 1.00 83.31 94 GLU A N 1
ATOM 792 C CA . GLU A 1 94 ? 8.250 1.883 4.893 1.00 83.31 94 GLU A CA 1
ATOM 793 C C . GLU A 1 94 ? 8.590 1.635 3.423 1.00 83.31 94 GLU A C 1
ATOM 795 O O . GLU A 1 94 ? 8.039 0.745 2.766 1.00 83.31 94 GLU A O 1
ATOM 800 N N . ASN A 1 95 ? 9.547 2.414 2.922 1.00 78.56 95 ASN A N 1
ATOM 801 C CA . ASN A 1 95 ? 10.228 2.143 1.665 1.00 78.56 95 ASN A CA 1
ATOM 802 C C . ASN A 1 95 ? 11.611 1.580 1.988 1.00 78.56 95 ASN A C 1
ATOM 804 O O . ASN A 1 95 ? 12.489 2.286 2.486 1.00 78.56 95 ASN A O 1
ATOM 808 N N . VAL A 1 96 ? 11.767 0.286 1.759 1.00 75.62 96 VAL A N 1
ATOM 809 C CA . VAL A 1 96 ? 12.927 -0.488 2.187 1.00 75.62 96 VAL A CA 1
ATOM 810 C C . VAL A 1 96 ? 13.930 -0.574 1.044 1.00 75.62 96 VAL A C 1
ATOM 812 O O . VAL A 1 96 ? 13.549 -0.803 -0.097 1.00 75.62 96 VAL A O 1
ATOM 815 N N . SER A 1 97 ? 15.226 -0.443 1.322 1.00 71.88 97 SER A N 1
ATOM 816 C CA . SER A 1 97 ? 16.257 -0.629 0.296 1.00 71.88 97 SER A CA 1
ATOM 817 C C . SER A 1 97 ? 16.457 -2.103 -0.085 1.00 71.88 97 SER A C 1
ATOM 819 O O . SER A 1 97 ? 16.158 -3.025 0.674 1.00 71.88 97 SER A O 1
ATOM 821 N N . TYR A 1 98 ? 16.997 -2.336 -1.284 1.00 66.94 98 TYR A N 1
ATOM 822 C CA . TYR A 1 98 ? 17.308 -3.684 -1.761 1.00 66.94 98 TYR A CA 1
ATOM 823 C C . TYR A 1 98 ? 18.176 -4.462 -0.755 1.00 66.94 98 TYR A C 1
ATOM 825 O O . TYR A 1 98 ? 19.156 -3.936 -0.228 1.00 66.94 98 TYR A O 1
ATOM 833 N N . GLY A 1 99 ? 17.834 -5.735 -0.534 1.00 61.66 99 GLY A N 1
ATOM 834 C CA . GLY A 1 99 ? 18.612 -6.656 0.299 1.00 61.66 99 GLY A CA 1
ATOM 835 C C . GLY A 1 99 ? 18.311 -6.595 1.798 1.00 61.66 99 GLY A C 1
ATOM 836 O O . GLY A 1 99 ? 18.892 -7.373 2.550 1.00 61.66 99 GLY A O 1
ATOM 837 N N . GLN A 1 100 ? 17.393 -5.733 2.250 1.00 63.53 100 GLN A N 1
ATOM 838 C CA . GLN A 1 100 ? 16.889 -5.796 3.621 1.00 63.53 100 GLN A CA 1
ATOM 839 C C . GLN A 1 100 ? 15.741 -6.809 3.715 1.00 63.53 100 GLN A C 1
ATOM 841 O O . GLN A 1 100 ? 14.634 -6.591 3.219 1.00 63.53 100 GLN A O 1
ATOM 846 N N . THR A 1 101 ? 16.012 -7.949 4.345 1.00 54.84 101 THR A N 1
ATOM 847 C CA . THR A 1 101 ? 15.002 -8.953 4.691 1.00 54.84 101 THR A CA 1
ATOM 848 C C . THR A 1 101 ? 14.494 -8.691 6.106 1.00 54.84 101 THR A C 1
ATOM 850 O O . THR A 1 101 ? 15.280 -8.687 7.051 1.00 54.84 101 THR A O 1
ATOM 853 N N . PHE A 1 102 ? 13.185 -8.487 6.255 1.00 59.72 102 PHE A N 1
ATOM 854 C CA . PHE A 1 102 ? 12.510 -8.456 7.557 1.00 59.72 102 PHE A CA 1
ATOM 855 C C . PHE A 1 102 ? 11.824 -9.797 7.791 1.00 59.72 102 PHE A C 1
ATOM 857 O O . PHE A 1 102 ? 11.180 -10.290 6.863 1.00 59.72 102 PHE A O 1
ATOM 864 N N . ASP A 1 103 ? 11.949 -10.338 9.004 1.00 56.75 103 ASP A N 1
ATOM 865 C CA . ASP A 1 103 ? 11.473 -11.683 9.347 1.00 56.75 103 ASP A CA 1
ATOM 866 C C . ASP A 1 103 ? 9.942 -11.822 9.257 1.00 56.75 103 ASP A C 1
ATOM 868 O O . ASP A 1 103 ? 9.493 -12.867 8.819 1.00 56.75 103 ASP A O 1
ATOM 872 N N . ASP A 1 104 ? 9.159 -10.791 9.607 1.00 57.56 104 ASP A N 1
ATOM 873 C CA . ASP A 1 104 ? 7.710 -10.639 9.340 1.00 57.56 104 ASP A CA 1
ATOM 874 C C . ASP A 1 104 ? 7.184 -9.454 10.157 1.00 57.56 104 ASP A C 1
ATOM 876 O O . ASP A 1 104 ? 7.420 -9.485 11.351 1.00 57.56 104 ASP A O 1
ATOM 880 N N . PHE A 1 105 ? 6.496 -8.456 9.558 1.00 59.31 105 PHE A N 1
ATOM 881 C CA . PHE A 1 105 ? 5.757 -7.297 10.153 1.00 59.31 105 PHE A CA 1
ATOM 882 C C . PHE A 1 105 ? 6.145 -6.763 11.560 1.00 59.31 105 PHE A C 1
ATOM 884 O O . PHE A 1 105 ? 5.360 -6.064 12.203 1.00 59.31 105 PHE A O 1
ATOM 891 N N . GLU A 1 106 ? 7.345 -7.032 12.042 1.00 53.91 106 GLU A N 1
ATOM 892 C CA . GLU A 1 106 ? 7.931 -6.499 13.246 1.00 53.91 106 GLU A CA 1
ATOM 893 C C . GLU A 1 106 ? 8.769 -5.329 12.769 1.00 53.91 106 GLU A C 1
ATOM 895 O O . GLU A 1 106 ? 9.870 -5.486 12.245 1.00 53.91 106 GLU A O 1
ATOM 900 N N . TRP A 1 107 ? 8.224 -4.128 12.949 1.00 58.06 107 TRP A N 1
ATOM 901 C CA . TRP A 1 107 ? 8.900 -2.844 12.744 1.00 58.06 107 TRP A CA 1
ATOM 902 C C . TRP A 1 107 ? 9.977 -2.626 13.830 1.00 58.06 107 TRP A C 1
ATOM 904 O O . TRP A 1 107 ? 10.190 -1.525 14.333 1.00 58.06 107 TRP A O 1
ATOM 914 N N . ILE A 1 108 ? 10.619 -3.715 14.258 1.00 51.75 108 ILE A N 1
ATOM 915 C CA . ILE A 1 108 ? 11.650 -3.781 15.274 1.00 51.75 108 ILE A CA 1
ATOM 916 C C . ILE A 1 108 ? 12.938 -4.115 14.527 1.00 51.75 108 ILE A C 1
ATOM 918 O O . ILE A 1 108 ? 13.188 -5.259 14.150 1.00 51.75 108 ILE A O 1
ATOM 922 N N . GLN A 1 109 ? 13.781 -3.105 14.304 1.00 51.81 109 GLN A N 1
ATOM 923 C CA . GLN A 1 109 ? 15.160 -3.348 13.888 1.00 51.81 109 GLN A CA 1
ATOM 924 C C . GLN A 1 109 ? 15.830 -4.246 14.934 1.00 51.81 109 GLN A C 1
ATOM 926 O O . GLN A 1 109 ? 16.015 -3.836 16.084 1.00 51.81 109 GLN A O 1
ATOM 931 N N . LYS A 1 110 ? 16.234 -5.463 14.545 1.00 49.84 110 LYS A N 1
ATOM 932 C CA . LYS A 1 110 ? 17.168 -6.252 15.354 1.00 49.84 110 LYS A CA 1
ATOM 933 C C . LYS A 1 110 ? 18.454 -5.440 15.475 1.00 49.84 110 LYS A C 1
ATOM 935 O O . LYS A 1 110 ? 19.172 -5.251 14.496 1.00 49.84 110 LYS A O 1
ATOM 940 N N . LYS A 1 111 ? 18.731 -4.930 16.678 1.00 45.56 111 LYS A N 1
ATOM 941 C CA . LYS A 1 111 ? 20.045 -4.371 16.998 1.00 45.56 111 LYS A CA 1
ATOM 942 C C . LYS A 1 111 ? 21.060 -5.496 16.838 1.00 45.56 111 LYS A C 1
ATOM 944 O O . LYS A 1 111 ? 20.986 -6.498 17.545 1.00 45.56 111 LYS A O 1
ATOM 949 N N . VAL A 1 112 ? 21.966 -5.338 15.881 1.00 51.84 112 VAL A N 1
ATOM 950 C CA . VAL A 1 112 ? 23.158 -6.177 15.788 1.00 51.84 112 VAL A CA 1
ATOM 951 C C . VAL A 1 112 ? 24.046 -5.781 16.970 1.00 51.84 112 VAL A C 1
ATOM 953 O O . VAL A 1 112 ? 24.443 -4.618 17.060 1.00 51.84 112 VAL A O 1
ATOM 956 N N . ASN A 1 113 ? 24.256 -6.711 17.904 1.00 43.22 113 ASN A N 1
ATOM 957 C CA . ASN A 1 113 ? 25.275 -6.601 18.954 1.00 43.22 113 ASN A CA 1
ATOM 958 C C . ASN A 1 113 ? 26.651 -6.950 18.390 1.00 43.22 113 ASN A C 1
ATOM 960 O O . ASN A 1 113 ? 26.708 -7.873 17.545 1.00 43.22 113 ASN A O 1
#

pLDDT: mean 77.96, std 17.9, range [38.03, 96.44]

Radius of gyration: 17.06 Å; chains: 1; bounding box: 38×34×64 Å

Sequence (113 aa):
MFDSYNIEHNDRVIDWDHLFEVLAKSSPNCLFKFKFYFNESPKLDSIKLFLDNWKGRHPILLQTTPLYCSSNYCLNNIDFMERYKAEGIVENYENVSYGQTFDDFEWIQKKVN

Foldseek 3Di:
DDPDDPPPPPVPDDPLLVVLVCCLVPPDLPPAEDEDEDQDDDDPVSVVSNLVSQPPGQAHDYEYEYPDDDPPPPPPPPVVVVVSCVSNNHVYYYYDYHPDDDPDPDPDPDPDD

Secondary structure (DSSP, 8-state):
----------TTS--HHHHHHHHHHHS-TT--EEEEEESSPPPHHHHHHHHHHTTTSSPEEEEEEESS--TT-----HHHHHHHHHTTSEEEEEEPPTT---SSS--------